Protein AF-A0A835M9L2-F1 (afdb_monomer_lite)

Foldseek 3Di:
DDDADQVDGDPVQCVLPVVNADCWDQDPNDIDDDVVVVLVVCCVVPVPPHPDQPPVPPDPCVVVVVVVVVVVDD

InterPro domains:
  IPR004045 Glutathione S-transferase, N-terminal [PF13417] (4-49)
  IPR004045 Glutathione S-transferase, N-terminal [PS50404] (1-50)
  IPR036249 Thioredoxin-like superfamily [SSF52833] (4-49)
  IPR044627 Dehydroascorbate reductases DHAR1/2/3/4 [PTHR44420] (1-72)

Sequence (74 aa):
MKLVVLTNKPEWFLEITPEGEVHIAELDENWIVDSDVITKLLEEKYPGPSLEVPPEKGIKDLSTFIGFVKRKGP

pLDDT: mean 82.5, std 13.1, range [50.12, 94.81]

Secondary structure (DSSP, 8-state):
----BTTB--HHHHTT-TT--S-EEEETTEEEE-HHHHHHHHHHH--SS--SPPGGG--STHHHHHHHHHTT--

Structure (mmCIF, N/CA/C/O backbone):
data_AF-A0A835M9L2-F1
#
_entry.id   AF-A0A835M9L2-F1
#
loop_
_atom_site.group_PDB
_atom_site.id
_atom_site.type_symbol
_atom_site.label_atom_id
_atom_site.label_alt_id
_atom_site.label_comp_id
_atom_site.label_asym_id
_atom_site.label_entity_id
_atom_site.label_seq_id
_atom_site.pdbx_PDB_ins_code
_atom_site.Cartn_x
_atom_site.Cartn_y
_atom_site.Cartn_z
_atom_site.occupancy
_atom_site.B_iso_or_equiv
_atom_site.auth_seq_id
_atom_site.auth_comp_id
_atom_site.auth_asym_id
_atom_site.auth_atom_id
_atom_site.pdbx_PDB_model_num
ATOM 1 N N . MET A 1 1 ? -6.211 -11.756 -11.975 1.00 69.00 1 MET A N 1
ATOM 2 C CA . MET A 1 1 ? -5.063 -11.303 -11.162 1.00 69.00 1 MET A CA 1
ATOM 3 C C . MET A 1 1 ? -3.934 -10.921 -12.107 1.00 69.00 1 MET A C 1
ATOM 5 O O . MET A 1 1 ? -3.587 -11.739 -12.950 1.00 69.00 1 MET A O 1
ATOM 9 N N . LYS A 1 2 ? -3.426 -9.684 -12.033 1.00 82.44 2 LYS A N 1
ATOM 10 C CA . LYS A 1 2 ? -2.237 -9.239 -12.780 1.00 82.44 2 LYS A CA 1
ATOM 11 C C . LYS A 1 2 ? -1.048 -9.246 -11.817 1.00 82.44 2 LYS A C 1
ATOM 13 O O . LYS A 1 2 ? -1.189 -8.777 -10.694 1.00 82.44 2 LYS A O 1
ATOM 18 N N . LEU A 1 3 ? 0.084 -9.807 -12.232 1.00 88.62 3 LEU A N 1
ATOM 19 C CA . LEU A 1 3 ? 1.315 -9.848 -11.440 1.00 88.62 3 LEU A CA 1
ATOM 20 C C . LEU A 1 3 ? 2.340 -8.890 -12.042 1.00 88.62 3 LEU A C 1
ATOM 22 O O . LEU A 1 3 ? 2.466 -8.812 -13.264 1.00 88.62 3 LEU A O 1
ATOM 26 N N . VAL A 1 4 ? 3.076 -8.185 -11.186 1.00 89.69 4 VAL A N 1
ATOM 27 C CA . VAL A 1 4 ? 4.143 -7.270 -11.603 1.00 89.69 4 VAL A CA 1
ATOM 28 C C . VAL A 1 4 ? 5.480 -7.986 -11.461 1.00 89.69 4 VAL A C 1
ATOM 30 O O . VAL A 1 4 ? 5.895 -8.347 -10.361 1.00 89.69 4 VAL A O 1
ATOM 33 N N . VAL A 1 5 ? 6.166 -8.196 -12.583 1.00 92.25 5 VAL A N 1
ATOM 34 C CA . VAL A 1 5 ? 7.546 -8.692 -12.591 1.00 92.25 5 VAL A CA 1
ATOM 35 C C . VAL A 1 5 ? 8.471 -7.487 -12.436 1.00 92.25 5 VAL A C 1
ATOM 37 O O . VAL A 1 5 ? 8.573 -6.669 -13.339 1.00 92.25 5 VAL A O 1
ATOM 40 N N . LEU A 1 6 ? 9.154 -7.344 -11.298 1.00 90.38 6 LEU A N 1
ATOM 41 C CA . LEU A 1 6 ? 9.896 -6.109 -10.981 1.00 90.38 6 LEU A CA 1
ATOM 42 C C . LEU A 1 6 ? 11.096 -5.835 -11.900 1.00 90.38 6 LEU A C 1
ATOM 44 O O . LEU A 1 6 ? 11.470 -4.681 -12.088 1.00 90.38 6 LEU A O 1
ATOM 48 N N . THR A 1 7 ? 11.687 -6.883 -12.479 1.00 93.12 7 THR A N 1
ATOM 49 C CA . THR A 1 7 ? 12.775 -6.774 -13.464 1.00 93.12 7 THR A CA 1
ATOM 50 C C . THR A 1 7 ? 12.282 -6.416 -14.865 1.00 93.12 7 THR A C 1
ATOM 52 O O . THR A 1 7 ? 13.088 -6.062 -15.718 1.00 93.12 7 THR A O 1
ATOM 55 N N . ASN A 1 8 ? 10.976 -6.526 -15.110 1.00 93.38 8 ASN A N 1
ATOM 56 C CA . ASN A 1 8 ? 10.330 -6.211 -16.376 1.00 93.38 8 ASN A CA 1
ATOM 57 C C . ASN A 1 8 ? 8.921 -5.675 -16.091 1.00 93.38 8 ASN A C 1
ATOM 59 O O . ASN A 1 8 ? 7.921 -6.387 -16.238 1.00 93.38 8 ASN A O 1
ATOM 63 N N . LYS A 1 9 ? 8.872 -4.443 -15.574 1.00 92.31 9 LYS A N 1
ATOM 64 C CA . LYS A 1 9 ? 7.621 -3.804 -15.165 1.00 92.31 9 LYS A CA 1
ATOM 65 C C . LYS A 1 9 ? 6.739 -3.603 -16.407 1.00 92.31 9 LYS A C 1
ATOM 67 O O . LYS A 1 9 ? 7.227 -3.071 -17.401 1.00 92.31 9 LYS A O 1
ATOM 72 N N . PRO A 1 10 ? 5.471 -4.038 -16.384 1.00 94.00 10 PRO A N 1
ATOM 73 C CA . PRO A 1 10 ? 4.583 -3.878 -17.526 1.00 94.00 10 PRO A CA 1
ATOM 74 C C . PRO A 1 10 ? 4.102 -2.424 -17.653 1.00 94.00 10 PRO A C 1
ATOM 76 O O . PRO A 1 10 ? 3.933 -1.745 -16.645 1.00 94.00 10 PRO A O 1
ATOM 79 N N . GLU A 1 11 ? 3.795 -1.981 -18.873 1.00 94.81 11 GLU A N 1
ATOM 80 C CA . GLU A 1 11 ? 3.414 -0.584 -19.155 1.00 94.81 11 GLU A CA 1
ATOM 81 C C . GLU A 1 11 ? 2.223 -0.101 -18.317 1.00 94.81 11 GLU A C 1
ATOM 83 O O . GLU A 1 11 ? 2.296 0.938 -17.672 1.00 94.81 11 GLU A O 1
ATOM 88 N N . TRP A 1 12 ? 1.169 -0.921 -18.209 1.00 92.44 12 TRP A N 1
ATOM 89 C CA . TRP A 1 12 ? -0.025 -0.590 -17.417 1.00 92.44 12 TRP A CA 1
ATOM 90 C C . TRP A 1 12 ? 0.284 -0.291 -15.941 1.00 92.44 12 TRP A C 1
ATOM 92 O O . TRP A 1 12 ? -0.494 0.378 -15.273 1.00 92.44 12 TRP A O 1
ATOM 102 N N . PHE A 1 13 ? 1.383 -0.829 -15.404 1.00 92.75 13 PHE A N 1
ATOM 103 C CA . PHE A 1 13 ? 1.807 -0.560 -14.032 1.00 92.75 13 PHE A CA 1
ATOM 104 C C . PHE A 1 13 ? 2.530 0.784 -13.931 1.00 92.75 13 PHE A C 1
ATOM 106 O O . PHE A 1 13 ? 2.326 1.508 -12.963 1.00 92.75 13 PHE A O 1
ATOM 113 N N . LEU A 1 14 ? 3.328 1.139 -14.940 1.00 93.06 14 LEU A N 1
ATOM 114 C CA . LEU A 1 14 ? 4.022 2.427 -15.002 1.00 93.06 14 LEU A CA 1
ATOM 115 C C . LEU A 1 14 ? 3.060 3.594 -15.265 1.00 93.06 14 LEU A C 1
ATOM 117 O O . LEU A 1 14 ? 3.301 4.699 -14.795 1.00 93.06 14 LEU A O 1
ATOM 121 N N . GLU A 1 15 ? 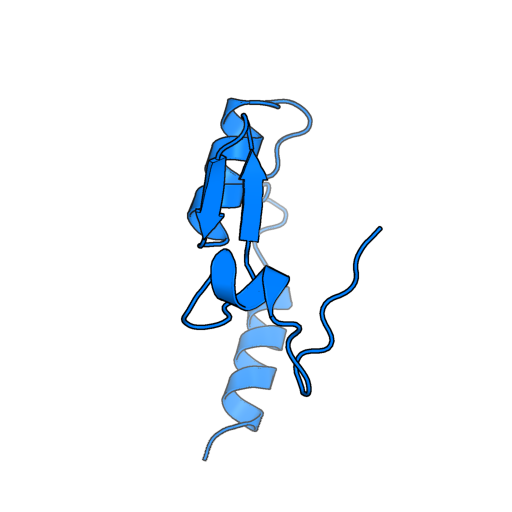1.932 3.339 -15.931 1.00 92.88 15 GLU A N 1
ATOM 122 C CA . GLU A 1 15 ? 0.832 4.308 -16.045 1.00 92.88 15 GLU A CA 1
ATOM 123 C C . GLU A 1 15 ? 0.211 4.656 -14.679 1.00 92.88 15 GLU A C 1
ATOM 125 O O . GLU A 1 15 ? -0.239 5.781 -14.475 1.00 92.88 15 GLU A O 1
ATOM 130 N N . ILE A 1 16 ? 0.207 3.707 -13.735 1.00 90.75 16 ILE A N 1
ATOM 131 C CA . ILE A 1 16 ? -0.295 3.900 -12.365 1.00 90.75 16 ILE A CA 1
ATOM 132 C C . ILE A 1 16 ? 0.781 4.538 -11.479 1.00 90.75 16 ILE A C 1
ATOM 134 O O . ILE A 1 16 ? 0.500 5.444 -10.698 1.00 90.75 16 ILE A O 1
ATOM 138 N N . THR A 1 17 ? 2.018 4.052 -11.585 1.00 90.75 17 THR A N 1
ATOM 139 C CA . THR A 1 17 ? 3.177 4.533 -10.829 1.00 90.75 17 THR A CA 1
ATOM 140 C C . THR A 1 17 ? 4.361 4.758 -1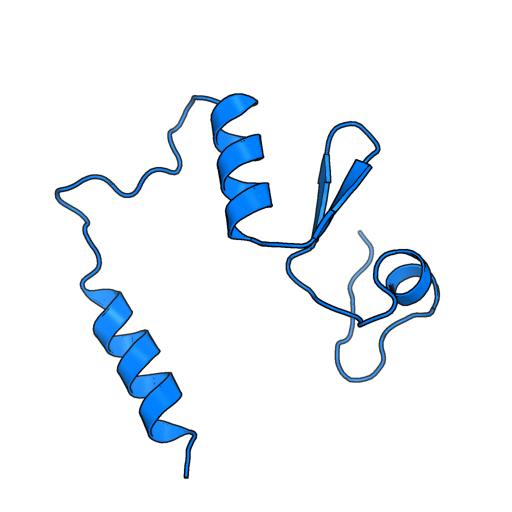1.766 1.00 90.75 17 THR A C 1
ATOM 142 O O . THR A 1 17 ? 5.111 3.828 -12.066 1.00 90.75 17 THR A O 1
ATOM 145 N N . PRO A 1 18 ? 4.576 5.997 -12.230 1.00 90.00 18 PRO A N 1
ATOM 146 C CA . PRO A 1 18 ? 5.669 6.295 -13.156 1.00 90.00 18 PRO A CA 1
ATOM 147 C C . PRO A 1 18 ? 7.054 5.919 -12.606 1.00 90.00 18 PRO A C 1
ATOM 149 O O . PRO A 1 18 ? 7.909 5.435 -13.344 1.00 90.00 18 PRO A O 1
ATOM 152 N N . GLU A 1 19 ? 7.247 6.053 -11.291 1.00 86.75 19 GLU A N 1
ATOM 153 C CA . GLU A 1 19 ? 8.473 5.651 -10.580 1.00 86.75 19 GLU A CA 1
ATOM 154 C C . GLU A 1 19 ? 8.569 4.119 -10.380 1.00 86.75 19 GLU A C 1
ATOM 156 O O . GLU A 1 19 ? 9.627 3.545 -10.096 1.00 86.75 19 GLU A O 1
ATOM 161 N N . GLY A 1 20 ? 7.456 3.409 -10.574 1.00 84.31 20 GLY A N 1
ATOM 162 C CA . GLY A 1 20 ? 7.360 1.960 -10.485 1.00 84.31 20 GLY A CA 1
ATOM 163 C C . GLY A 1 20 ? 7.520 1.426 -9.061 1.00 84.31 20 GLY A C 1
ATOM 164 O O . GLY A 1 20 ? 8.145 0.373 -8.883 1.00 84.31 20 GLY A O 1
ATOM 165 N N . GLU A 1 21 ? 7.013 2.150 -8.068 1.00 85.75 21 GLU A N 1
ATOM 166 C CA . GLU A 1 21 ? 6.998 1.744 -6.660 1.00 85.75 21 GLU A CA 1
ATOM 167 C C . GLU A 1 21 ? 5.946 0.656 -6.411 1.00 85.75 21 GLU A C 1
ATOM 169 O O . GLU A 1 21 ? 4.940 0.589 -7.100 1.00 85.75 21 GLU A O 1
ATOM 174 N N . VAL A 1 22 ? 6.166 -0.248 -5.453 1.00 80.31 22 VAL A N 1
ATOM 175 C CA . VAL A 1 22 ? 5.346 -1.477 -5.330 1.00 80.31 22 VAL A CA 1
ATOM 176 C C . VAL A 1 22 ? 4.345 -1.431 -4.180 1.00 80.31 22 VAL A C 1
ATOM 178 O O . VAL A 1 22 ? 3.382 -2.195 -4.187 1.00 80.31 22 VAL A O 1
ATOM 181 N N . HIS A 1 23 ? 4.516 -0.545 -3.201 1.00 85.69 23 HIS A N 1
ATOM 182 C CA . HIS A 1 23 ? 3.506 -0.376 -2.158 1.00 85.69 23 HIS A CA 1
ATOM 183 C C . HIS A 1 23 ? 2.335 0.431 -2.721 1.00 85.69 23 HIS A C 1
ATOM 185 O O . HIS A 1 23 ? 2.247 1.633 -2.495 1.00 85.69 23 HIS A O 1
ATOM 191 N N . ILE A 1 24 ? 1.488 -0.242 -3.509 1.00 89.69 24 ILE A N 1
ATOM 192 C CA . ILE A 1 24 ? 0.347 0.345 -4.207 1.00 89.69 24 ILE A CA 1
ATOM 193 C C . ILE A 1 24 ? -0.904 -0.484 -3.958 1.00 89.69 24 ILE A C 1
ATOM 195 O O . ILE A 1 24 ? -0.878 -1.712 -4.064 1.00 89.69 24 ILE A O 1
ATOM 199 N N . ALA A 1 25 ? -2.009 0.199 -3.680 1.00 91.62 25 ALA A N 1
ATOM 200 C CA . ALA A 1 25 ? -3.334 -0.395 -3.623 1.00 91.62 25 ALA A CA 1
ATOM 201 C C . ALA A 1 25 ? -4.347 0.492 -4.352 1.00 91.62 25 ALA A C 1
ATOM 203 O O . ALA A 1 25 ? -4.228 1.716 -4.342 1.00 91.62 25 ALA A O 1
ATOM 204 N N . GLU A 1 26 ? -5.350 -0.130 -4.968 1.00 91.94 26 GLU A N 1
ATOM 205 C CA . GLU A 1 26 ? -6.544 0.569 -5.438 1.00 91.94 26 GLU A CA 1
ATOM 206 C C . GLU A 1 26 ? -7.595 0.513 -4.327 1.00 91.94 26 GLU A C 1
ATOM 208 O O . GLU A 1 26 ? -8.033 -0.571 -3.930 1.00 91.94 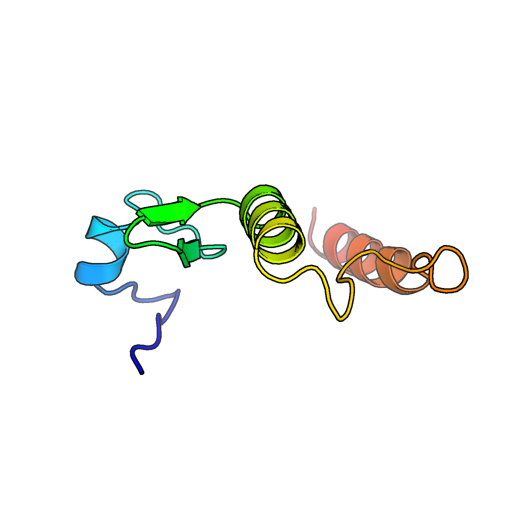26 GLU A O 1
ATOM 213 N N . LEU A 1 27 ? -7.979 1.674 -3.803 1.00 91.44 27 LEU A N 1
ATOM 214 C CA . LEU A 1 27 ? -9.001 1.803 -2.774 1.00 91.44 27 LEU A CA 1
ATOM 215 C C . LEU A 1 27 ? -9.989 2.889 -3.186 1.00 91.44 27 LEU A C 1
ATOM 217 O O . LEU A 1 27 ? -9.585 4.012 -3.467 1.00 91.44 27 LEU A O 1
ATOM 221 N N . ASP A 1 28 ? -11.279 2.549 -3.227 1.00 91.06 28 ASP A N 1
ATOM 222 C CA . ASP A 1 28 ? -12.342 3.476 -3.650 1.00 91.06 28 ASP A CA 1
ATOM 223 C C . ASP A 1 28 ? -12.027 4.151 -4.990 1.00 91.06 28 ASP A C 1
ATOM 225 O O . ASP A 1 28 ? -12.098 5.370 -5.110 1.00 91.06 28 ASP A O 1
ATOM 229 N N . GLU A 1 29 ? -11.623 3.342 -5.977 1.00 92.00 29 GLU A N 1
ATOM 230 C CA . GLU A 1 29 ? -11.289 3.780 -7.344 1.00 92.00 29 GLU A CA 1
ATOM 231 C C . GLU A 1 29 ? -10.077 4.730 -7.425 1.00 92.00 29 GLU A C 1
ATOM 233 O O . GLU A 1 29 ? -9.810 5.320 -8.471 1.00 92.00 29 GLU A O 1
ATOM 238 N N . ASN A 1 30 ? -9.311 4.861 -6.337 1.00 90.50 30 ASN A N 1
ATOM 239 C CA . ASN A 1 30 ? -8.099 5.667 -6.282 1.00 90.50 30 ASN A CA 1
ATOM 240 C C . ASN A 1 30 ? -6.866 4.788 -6.080 1.00 90.50 30 ASN A C 1
ATOM 242 O O . ASN A 1 30 ? -6.830 3.922 -5.204 1.00 90.50 30 ASN A O 1
ATOM 246 N N . TRP A 1 31 ? -5.827 5.053 -6.869 1.00 91.69 31 TRP A N 1
ATOM 247 C CA . TRP A 1 31 ? -4.512 4.452 -6.680 1.00 91.69 31 TRP A CA 1
ATOM 248 C C . TRP A 1 31 ? -3.757 5.189 -5.583 1.00 91.69 31 TRP A C 1
ATOM 250 O O . TRP A 1 31 ? -3.550 6.399 -5.656 1.00 91.69 31 TRP A O 1
ATOM 260 N N . ILE A 1 32 ? -3.335 4.443 -4.569 1.00 92.44 32 ILE A N 1
ATOM 261 C CA . ILE A 1 32 ? -2.621 4.962 -3.409 1.00 92.44 32 ILE A CA 1
ATOM 262 C C . ILE A 1 32 ? -1.244 4.337 -3.412 1.00 92.44 32 ILE A C 1
ATOM 264 O O . ILE A 1 32 ? -1.124 3.115 -3.442 1.00 92.44 32 ILE A O 1
ATOM 268 N N . VAL A 1 33 ? -0.227 5.188 -3.397 1.00 86.00 33 VAL A N 1
ATOM 269 C CA . VAL A 1 33 ? 1.183 4.817 -3.298 1.00 86.00 33 VAL A CA 1
ATOM 270 C C . VAL A 1 33 ? 1.631 5.199 -1.888 1.00 86.00 33 VAL A C 1
ATOM 272 O O . VAL A 1 33 ? 1.285 6.297 -1.463 1.00 86.00 33 VAL A O 1
ATOM 275 N N . ASP A 1 34 ? 2.351 4.304 -1.195 1.00 87.88 34 ASP A N 1
ATOM 276 C CA . ASP A 1 34 ? 2.841 4.377 0.206 1.00 87.88 34 ASP A CA 1
ATOM 277 C C . ASP A 1 34 ? 2.151 3.365 1.147 1.00 87.88 34 ASP A C 1
ATOM 279 O O . ASP A 1 34 ? 0.941 3.394 1.378 1.00 87.88 34 ASP A O 1
ATOM 283 N N . SER A 1 35 ? 2.946 2.462 1.733 1.00 89.06 35 SER A N 1
ATOM 284 C CA . SER A 1 35 ? 2.467 1.419 2.648 1.00 89.06 35 SER A CA 1
ATOM 285 C C . SER A 1 35 ? 1.848 1.960 3.936 1.00 89.06 35 SER A C 1
ATOM 287 O O . SER A 1 35 ? 0.882 1.378 4.433 1.00 89.06 35 SER A O 1
ATOM 289 N N . ASP A 1 36 ? 2.370 3.057 4.483 1.00 89.75 36 ASP A N 1
ATOM 290 C CA . ASP A 1 36 ? 1.871 3.640 5.731 1.00 89.75 36 ASP A CA 1
ATOM 291 C C . ASP A 1 36 ? 0.524 4.329 5.504 1.00 89.75 36 ASP A C 1
ATOM 293 O O . ASP A 1 36 ? -0.353 4.303 6.367 1.00 89.75 36 ASP A O 1
ATOM 297 N N . VAL A 1 37 ? 0.329 4.917 4.322 1.00 91.88 37 VAL A N 1
ATOM 298 C CA . VAL A 1 37 ? -0.955 5.504 3.924 1.00 91.88 37 VAL A CA 1
ATOM 299 C C . VAL A 1 37 ? -1.975 4.402 3.633 1.00 91.88 37 VAL A C 1
ATOM 301 O O . VAL A 1 37 ? -3.095 4.462 4.137 1.00 91.88 37 VAL A O 1
ATOM 304 N N . ILE A 1 38 ? -1.582 3.356 2.895 1.00 93.44 38 ILE A N 1
ATOM 305 C CA . ILE A 1 38 ? -2.443 2.200 2.598 1.00 93.44 38 ILE A CA 1
ATOM 306 C C . ILE A 1 38 ? -2.936 1.538 3.889 1.00 93.44 38 ILE A C 1
ATOM 308 O O . ILE A 1 38 ? -4.128 1.277 4.027 1.00 93.44 38 ILE A O 1
ATOM 312 N N . THR A 1 39 ? -2.044 1.267 4.843 1.00 92.31 39 THR A N 1
ATOM 313 C CA . THR A 1 39 ? -2.417 0.590 6.097 1.00 92.31 39 THR A CA 1
ATOM 314 C C . THR A 1 39 ? -3.362 1.429 6.952 1.00 92.31 39 THR A C 1
ATOM 316 O O . THR A 1 39 ? -4.343 0.887 7.453 1.00 92.31 39 THR A O 1
ATOM 319 N N . LYS A 1 40 ? -3.142 2.747 7.051 1.00 92.19 40 LYS A N 1
ATOM 320 C CA . LYS A 1 40 ? -4.064 3.662 7.746 1.00 92.19 40 LYS A CA 1
ATOM 321 C C . LYS A 1 40 ? -5.454 3.672 7.121 1.00 92.19 40 LYS A C 1
ATOM 323 O O . LYS A 1 40 ? -6.441 3.535 7.831 1.00 92.19 40 LYS A O 1
ATOM 328 N N . LEU A 1 41 ? -5.537 3.786 5.797 1.00 94.38 41 LEU A N 1
ATOM 329 C CA . LEU A 1 41 ? -6.826 3.812 5.104 1.00 94.38 41 LEU A CA 1
ATOM 330 C C . LEU A 1 41 ? -7.566 2.475 5.202 1.00 94.38 41 LEU A C 1
ATOM 332 O O . LEU A 1 41 ? -8.793 2.452 5.296 1.00 94.38 41 LEU A O 1
ATOM 336 N N . LEU A 1 42 ? -6.836 1.356 5.208 1.00 94.00 42 LEU A N 1
ATOM 337 C CA . LEU A 1 42 ? -7.423 0.045 5.476 1.00 94.00 42 LEU A CA 1
ATOM 338 C C . LEU A 1 42 ? -7.971 -0.053 6.905 1.00 94.00 42 LEU A C 1
ATOM 340 O O . LEU A 1 42 ? -9.072 -0.570 7.061 1.00 94.00 42 LEU A O 1
ATOM 344 N N . GLU A 1 43 ? -7.259 0.464 7.911 1.00 94.12 43 GLU A N 1
ATOM 345 C CA . GLU A 1 43 ? -7.723 0.496 9.308 1.00 94.12 43 GLU A CA 1
ATOM 346 C C . GLU A 1 43 ? -8.989 1.355 9.465 1.00 94.12 43 GLU A C 1
ATOM 348 O O . GLU A 1 43 ? -9.951 0.942 10.108 1.00 94.12 43 GLU A O 1
ATOM 353 N N . GLU A 1 44 ? -9.032 2.529 8.828 1.00 93.88 44 GLU A N 1
ATOM 354 C CA . GLU A 1 44 ? -10.201 3.416 8.860 1.00 93.88 44 GLU A CA 1
ATOM 355 C C . GLU A 1 44 ? -11.423 2.785 8.178 1.00 93.88 44 GLU A C 1
ATOM 357 O O . GLU A 1 44 ? -12.545 2.873 8.685 1.00 93.88 44 GLU A O 1
ATOM 362 N N . LYS A 1 45 ? -11.220 2.134 7.027 1.00 94.56 45 LYS A N 1
ATOM 363 C CA . LYS A 1 45 ? -12.306 1.539 6.238 1.00 94.56 45 LYS A CA 1
ATOM 364 C C . LYS A 1 45 ? -12.784 0.197 6.788 1.00 94.56 45 LYS A C 1
ATOM 366 O O . LYS A 1 45 ? -13.970 -0.125 6.689 1.00 94.56 45 LYS A O 1
ATOM 371 N N . TYR A 1 46 ? -11.872 -0.591 7.347 1.00 94.06 46 TYR A N 1
ATOM 372 C CA . TYR A 1 46 ? -12.119 -1.925 7.882 1.00 94.06 46 TYR A CA 1
ATOM 373 C C . TYR A 1 46 ? -11.579 -2.010 9.316 1.00 94.06 46 TYR A C 1
ATOM 375 O O . TYR A 1 46 ? -10.560 -2.654 9.553 1.00 94.06 46 TYR A O 1
ATOM 383 N N . PRO A 1 47 ? -12.284 -1.427 10.302 1.00 90.69 47 PRO A N 1
ATOM 384 C CA . PRO A 1 47 ? -11.784 -1.273 11.674 1.00 90.69 47 PRO A CA 1
ATOM 385 C C . PRO A 1 47 ? -11.650 -2.588 12.464 1.00 90.69 47 PRO A C 1
ATOM 387 O O . 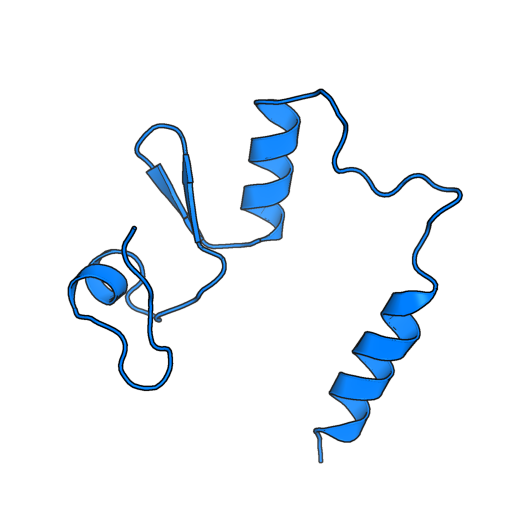PRO A 1 47 ? -11.349 -2.580 13.656 1.00 90.69 47 PRO A O 1
ATOM 390 N N . GLY A 1 48 ? -11.940 -3.737 11.848 1.00 92.31 48 GLY A N 1
ATOM 391 C CA . GLY A 1 48 ? -11.939 -5.032 12.510 1.00 92.31 48 GLY A CA 1
ATOM 392 C C . GLY A 1 48 ? -11.644 -6.178 11.539 1.00 92.31 48 GLY A C 1
ATOM 393 O O . GLY A 1 48 ? -12.377 -6.333 10.559 1.00 92.31 48 GLY A O 1
ATOM 394 N N . PRO A 1 49 ? -10.649 -7.037 11.827 1.00 90.25 49 PRO A N 1
ATOM 395 C CA . PRO A 1 49 ? -9.706 -6.954 12.949 1.00 90.25 49 PRO A CA 1
ATOM 396 C C . PRO A 1 49 ? -8.672 -5.831 12.759 1.00 90.25 49 PRO A C 1
ATOM 398 O O . PRO A 1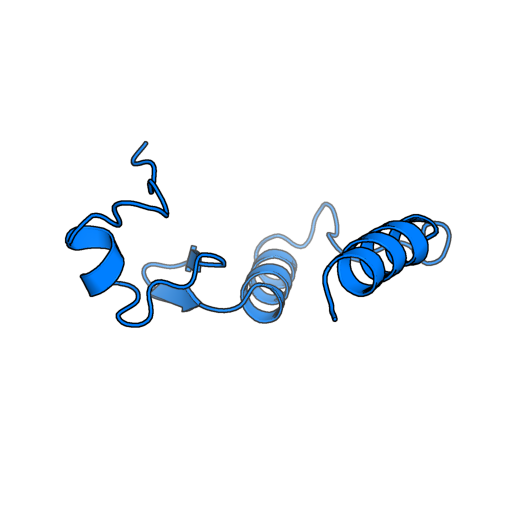 49 ? -8.264 -5.571 11.633 1.00 90.25 49 PRO A O 1
ATOM 401 N N . SER A 1 50 ? -8.225 -5.221 13.862 1.00 88.44 50 SER A N 1
ATOM 402 C CA . SER A 1 50 ? -7.222 -4.150 13.817 1.00 88.44 50 SER A CA 1
ATOM 403 C C . SER A 1 50 ? -5.883 -4.639 13.258 1.00 88.44 50 SER A C 1
ATOM 405 O O . SER A 1 50 ? -5.407 -5.727 13.609 1.00 88.44 50 SER A O 1
ATOM 407 N N . LEU A 1 51 ? -5.285 -3.818 12.397 1.00 87.06 51 LEU A N 1
ATOM 408 C CA . LEU A 1 51 ? -3.937 -3.966 11.856 1.00 87.06 51 LEU A CA 1
ATOM 409 C C . LEU A 1 51 ? -2.873 -3.364 12.780 1.00 87.06 51 LEU A C 1
ATOM 411 O O . LEU A 1 51 ? -1.680 -3.585 12.550 1.00 87.06 51 LEU A O 1
ATOM 415 N N . GLU A 1 52 ? -3.271 -2.616 13.816 1.00 85.12 52 GLU A N 1
ATOM 416 C CA . GLU A 1 52 ? -2.327 -2.085 14.793 1.00 85.12 52 GLU A CA 1
ATOM 417 C C . GLU A 1 52 ? -1.563 -3.224 15.461 1.00 85.12 52 GLU A C 1
ATOM 419 O O . GLU A 1 52 ? -2.125 -4.243 15.871 1.00 85.12 52 GLU A O 1
ATOM 424 N N . VAL A 1 53 ? -0.249 -3.045 15.591 1.00 80.56 53 VAL A N 1
ATOM 425 C CA . VAL A 1 53 ? 0.584 -3.999 16.318 1.00 80.56 53 VAL A CA 1
ATOM 426 C C . VAL A 1 53 ? 0.195 -3.915 17.794 1.00 80.56 53 VAL A C 1
ATOM 428 O O . VAL A 1 53 ? 0.429 -2.874 18.414 1.00 80.56 53 VAL A O 1
ATOM 431 N N . PRO A 1 54 ? -0.347 -4.992 18.399 1.00 80.06 54 PRO A N 1
ATOM 432 C CA . PRO A 1 54 ? -0.675 -4.976 19.814 1.00 80.06 54 PRO A CA 1
ATOM 433 C C . PRO A 1 54 ? 0.583 -4.655 20.634 1.00 80.06 54 PRO A C 1
ATOM 435 O O . PRO A 1 54 ? 1.657 -5.172 20.305 1.00 80.06 54 PRO A O 1
ATOM 438 N N . PRO A 1 55 ? 0.488 -3.881 21.729 1.00 73.38 55 PRO A N 1
ATOM 439 C CA . PRO A 1 55 ? 1.650 -3.487 22.534 1.00 73.38 55 PRO A CA 1
ATOM 440 C C . PRO A 1 55 ? 2.501 -4.680 23.000 1.00 73.38 55 PRO A C 1
ATOM 442 O O . PRO A 1 55 ? 3.726 -4.619 23.053 1.00 73.38 55 PRO A O 1
ATOM 445 N N . GLU A 1 56 ? 1.843 -5.804 23.274 1.00 70.88 56 GLU A N 1
ATOM 446 C CA . GLU A 1 56 ? 2.425 -7.084 23.696 1.00 70.88 56 GLU A CA 1
ATOM 447 C C . GLU A 1 56 ? 3.139 -7.873 22.580 1.00 70.88 56 GLU A C 1
ATOM 449 O O . GLU A 1 56 ? 3.885 -8.810 22.864 1.00 70.88 56 GLU A O 1
ATOM 454 N N . LYS A 1 57 ? 2.947 -7.484 21.312 1.00 65.75 57 LYS A N 1
ATOM 455 C CA . LYS A 1 57 ? 3.600 -8.058 20.121 1.00 65.75 57 LYS A CA 1
ATOM 456 C C . LYS A 1 57 ? 4.532 -7.064 19.417 1.00 65.75 57 LYS A C 1
ATOM 458 O O . LYS A 1 57 ? 5.005 -7.348 18.315 1.00 65.75 57 LYS A O 1
ATOM 463 N N . GLY A 1 58 ? 4.827 -5.933 20.069 1.00 59.62 58 GLY A N 1
ATOM 464 C CA . GLY A 1 58 ? 5.840 -4.969 19.649 1.00 59.62 58 GLY A CA 1
ATOM 465 C C . GLY A 1 58 ? 7.162 -5.659 19.291 1.00 59.62 58 GLY A C 1
ATOM 466 O O . GLY A 1 58 ? 7.644 -6.559 19.976 1.00 59.62 58 GLY A O 1
ATOM 467 N N . ILE A 1 59 ? 7.703 -5.272 18.146 1.00 60.53 59 ILE A N 1
ATOM 468 C CA . ILE A 1 59 ? 8.399 -6.145 17.202 1.00 60.53 59 ILE A CA 1
ATOM 469 C C . ILE A 1 59 ? 9.738 -6.709 17.746 1.00 60.53 59 ILE A C 1
ATOM 471 O O . ILE A 1 59 ? 10.733 -5.991 17.831 1.00 60.53 59 ILE A O 1
ATOM 475 N N . LYS A 1 60 ? 9.820 -8.030 17.993 1.00 55.09 60 LYS A N 1
ATOM 476 C CA . LYS A 1 60 ? 11.106 -8.773 18.089 1.00 55.09 60 LYS A CA 1
ATOM 477 C C . LYS A 1 60 ? 11.840 -8.839 16.735 1.00 55.09 60 LYS A C 1
ATOM 479 O O . LYS A 1 60 ? 13.068 -8.793 16.684 1.00 55.09 60 LYS A O 1
ATOM 484 N N . ASP A 1 61 ? 11.085 -8.876 15.641 1.00 55.66 61 ASP A N 1
ATOM 485 C CA . ASP A 1 61 ? 11.547 -9.059 14.257 1.00 55.66 61 ASP A CA 1
ATOM 486 C C . ASP A 1 61 ? 12.073 -7.806 13.527 1.00 55.66 61 ASP A C 1
ATOM 488 O O . ASP A 1 61 ? 12.714 -7.936 12.482 1.00 55.66 61 ASP A O 1
ATOM 492 N N . LEU A 1 62 ? 11.914 -6.593 14.077 1.00 59.97 62 LEU A N 1
ATOM 493 C CA . LEU A 1 62 ? 12.497 -5.381 13.485 1.00 59.97 62 LEU A CA 1
ATOM 494 C C . LEU A 1 62 ? 14.026 -5.451 13.574 1.00 59.97 62 LEU A C 1
ATOM 496 O O . LEU A 1 62 ? 14.727 -4.971 12.689 1.00 59.97 62 LEU A O 1
ATOM 500 N N . SER A 1 63 ? 14.546 -6.130 14.602 1.00 56.34 63 SER A N 1
ATOM 501 C CA . SER A 1 63 ? 15.973 -6.428 14.746 1.00 56.34 63 SER A CA 1
ATOM 502 C C . SER A 1 63 ? 16.504 -7.306 13.603 1.00 56.34 63 SER A C 1
ATOM 504 O O . SER A 1 63 ? 17.606 -7.064 13.106 1.00 56.34 63 SER A O 1
ATOM 506 N N . THR A 1 64 ? 15.703 -8.262 13.120 1.00 60.94 64 THR A N 1
ATOM 507 C CA . THR A 1 64 ? 16.029 -9.134 11.984 1.00 60.94 64 THR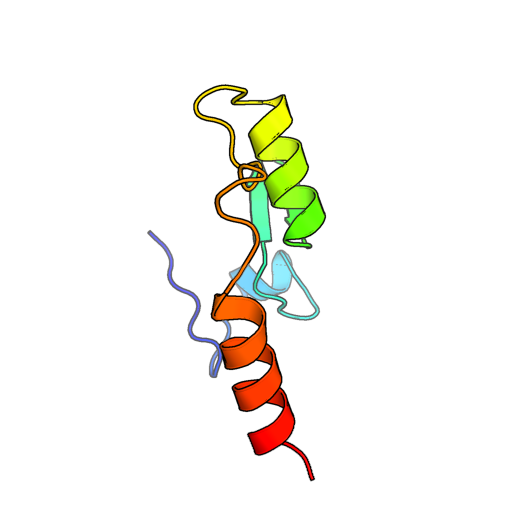 A CA 1
ATOM 508 C C . THR A 1 64 ? 16.024 -8.354 10.673 1.00 60.94 64 THR A C 1
ATOM 510 O O . THR A 1 64 ? 16.961 -8.486 9.886 1.00 60.94 64 THR A O 1
ATOM 513 N N . PHE A 1 65 ? 15.026 -7.491 10.457 1.00 60.62 65 PHE A N 1
ATOM 514 C CA . PHE A 1 65 ? 14.970 -6.624 9.278 1.00 60.62 65 PHE A CA 1
ATOM 515 C C . PHE A 1 65 ? 16.114 -5.598 9.263 1.00 60.62 65 PHE A C 1
ATOM 517 O O . PHE A 1 65 ? 16.831 -5.485 8.272 1.00 60.62 65 PHE A O 1
ATOM 524 N N . ILE A 1 66 ? 16.385 -4.927 10.388 1.00 64.06 66 ILE A N 1
ATOM 525 C CA . ILE A 1 66 ? 17.538 -4.024 10.538 1.00 64.06 66 ILE A CA 1
ATOM 526 C C . ILE A 1 66 ? 18.852 -4.787 10.317 1.00 64.06 66 ILE A C 1
ATOM 528 O O . ILE A 1 66 ? 19.753 -4.290 9.645 1.00 64.06 66 ILE A O 1
ATOM 532 N N . GLY A 1 67 ? 18.974 -6.009 10.843 1.00 66.06 67 GLY A N 1
ATOM 533 C CA . GLY A 1 67 ? 20.135 -6.875 10.627 1.00 66.06 67 GLY A CA 1
ATOM 534 C C . GLY A 1 67 ? 20.293 -7.355 9.178 1.00 66.06 67 GLY A C 1
ATOM 535 O O . GLY A 1 67 ? 21.414 -7.625 8.748 1.00 66.06 67 GLY A O 1
ATOM 536 N N . PHE A 1 68 ? 19.199 -7.455 8.422 1.00 71.75 68 PHE A N 1
ATOM 537 C CA . PHE A 1 68 ? 19.204 -7.724 6.984 1.00 71.75 68 PHE A CA 1
ATOM 538 C C . PHE A 1 68 ? 19.658 -6.494 6.189 1.00 71.75 68 PHE A C 1
ATOM 540 O O . PHE A 1 68 ? 20.570 -6.610 5.374 1.00 71.75 68 PHE A O 1
ATOM 547 N N . VAL A 1 69 ? 19.101 -5.312 6.483 1.00 68.94 69 VAL A N 1
ATOM 548 C CA . VAL A 1 69 ? 19.484 -4.038 5.847 1.00 68.94 69 VAL A CA 1
ATOM 549 C C . VAL A 1 69 ? 20.963 -3.731 6.095 1.00 68.94 69 VAL A C 1
ATOM 551 O O . VAL A 1 69 ? 21.701 -3.455 5.154 1.00 68.94 69 VAL A O 1
ATOM 554 N N . LYS A 1 70 ? 21.440 -3.885 7.338 1.00 70.81 70 LYS A N 1
ATOM 555 C CA . LYS A 1 70 ? 22.854 -3.673 7.701 1.00 70.81 70 LYS A CA 1
ATOM 556 C C . LYS A 1 70 ? 23.817 -4.673 7.059 1.00 70.81 70 LYS A C 1
ATOM 558 O O . LYS A 1 70 ? 24.983 -4.353 6.884 1.00 70.81 70 LYS A O 1
ATOM 563 N N . ARG A 1 71 ? 23.358 -5.878 6.701 1.00 68.44 71 ARG A N 1
ATOM 564 C CA . ARG A 1 71 ? 24.169 -6.857 5.954 1.00 68.44 71 ARG A CA 1
ATOM 565 C C . ARG A 1 71 ? 24.265 -6.546 4.459 1.00 68.44 71 ARG A C 1
ATOM 567 O O . ARG A 1 71 ? 25.025 -7.220 3.770 1.00 68.44 71 ARG A O 1
ATOM 574 N N . LYS A 1 72 ? 23.498 -5.572 3.956 1.00 63.22 72 LYS A N 1
ATOM 575 C CA . LYS A 1 72 ? 23.444 -5.199 2.538 1.00 63.22 72 LYS A CA 1
ATOM 576 C C . LYS A 1 72 ? 23.971 -3.790 2.219 1.00 63.22 72 LYS A C 1
ATOM 578 O O . LYS A 1 72 ? 23.779 -3.346 1.091 1.00 63.22 72 LYS A O 1
ATOM 583 N N . GLY A 1 73 ? 24.689 -3.125 3.130 1.00 53.19 73 GLY A N 1
ATOM 584 C CA . GLY A 1 73 ? 25.553 -2.005 2.734 1.00 53.19 73 GLY A CA 1
ATOM 585 C C . GLY A 1 73 ? 26.480 -1.480 3.839 1.00 53.19 73 GLY A C 1
ATOM 586 O O . GLY A 1 73 ? 26.031 -1.388 4.987 1.00 53.19 73 GLY A O 1
ATOM 587 N N . PRO A 1 74 ? 27.725 -1.061 3.522 1.00 50.12 74 PRO A N 1
ATOM 588 C CA . PRO A 1 74 ? 28.483 -1.250 2.272 1.00 50.12 74 PRO A CA 1
ATOM 589 C C . PRO A 1 74 ? 29.063 -2.666 2.098 1.00 50.12 74 PRO A C 1
ATOM 591 O O . PRO A 1 74 ? 29.230 -3.378 3.114 1.00 50.12 74 PRO A O 1
#

Organism: NCBI:txid261450

Radius of gyration: 16.04 Å; chains: 1; bounding box: 41×18×43 Å